Protein AF-A0A2T0AMP4-F1 (afdb_monomer_lite)

Organism: NCBI:txid1121340

Foldseek 3Di:
DPPVVVVVVVVPCPPPVVVVVVVVVVVVVCCVVVVVVLVVVVVLLVVLVVVLVVVLQVVCQAVQHAEPVSLLVSLVSCPVSVVDDPPCSPPPVQVVQKDKDKQQHCYPNNNVSGAAPPDPCQKIKIKIWHFDLVVLVVQQVVVVVVPDDQVRRPDHHDPPDDDTDTDIDMDMDGHHDDDD

Structure (mmCIF, N/CA/C/O backbone):
data_AF-A0A2T0AMP4-F1
#
_entry.id   AF-A0A2T0AMP4-F1
#
loop_
_atom_site.group_PDB
_atom_site.id
_atom_site.type_symbol
_atom_site.label_atom_id
_atom_site.label_alt_id
_atom_site.label_comp_id
_atom_site.label_asym_id
_atom_site.label_entity_id
_atom_site.label_seq_id
_atom_site.pdbx_PDB_ins_code
_atom_site.Cartn_x
_atom_site.Cartn_y
_atom_site.Cartn_z
_atom_site.occupancy
_atom_site.B_iso_or_equiv
_atom_site.auth_seq_id
_atom_site.auth_comp_id
_atom_site.auth_asym_id
_atom_site.auth_atom_id
_atom_site.pdbx_PDB_model_num
ATOM 1 N N . MET A 1 1 ? -42.980 18.985 57.019 1.00 43.28 1 MET A N 1
ATOM 2 C CA . MET A 1 1 ? -42.071 17.876 57.399 1.00 43.28 1 MET A CA 1
ATOM 3 C C . MET A 1 1 ? -41.995 16.846 56.258 1.00 43.28 1 MET A C 1
ATOM 5 O O . MET A 1 1 ? -42.643 15.819 56.324 1.00 43.28 1 MET A O 1
ATOM 9 N N . LYS A 1 2 ? -41.300 17.148 55.148 1.00 45.09 2 LYS A N 1
ATOM 10 C CA . LYS A 1 2 ? -41.223 16.248 53.963 1.00 45.09 2 LYS A CA 1
ATOM 11 C C . LYS A 1 2 ? -39.873 16.266 53.222 1.00 45.09 2 LYS A C 1
ATOM 13 O O . LYS A 1 2 ? -39.650 15.448 52.344 1.00 45.09 2 LYS A O 1
ATOM 18 N N . ILE A 1 3 ? -38.950 17.156 53.605 1.00 48.22 3 ILE A N 1
ATOM 19 C CA . ILE A 1 3 ? -37.660 17.352 52.914 1.00 48.22 3 ILE A CA 1
ATOM 20 C C . ILE A 1 3 ? -36.552 16.437 53.478 1.00 48.22 3 ILE A C 1
ATOM 22 O O . ILE A 1 3 ? -35.604 16.112 52.768 1.00 48.22 3 ILE A O 1
ATOM 26 N N . ARG A 1 4 ? -36.677 15.943 54.724 1.00 46.06 4 ARG A N 1
ATOM 27 C CA . ARG A 1 4 ? -35.690 15.012 55.315 1.00 46.06 4 ARG A CA 1
ATOM 28 C C . ARG A 1 4 ? -35.745 13.606 54.699 1.00 46.06 4 ARG A C 1
ATOM 30 O O . ARG A 1 4 ? -34.702 13.031 54.423 1.00 46.06 4 ARG A O 1
ATOM 37 N N . PHE A 1 5 ? -36.935 13.122 54.338 1.00 47.19 5 PHE A N 1
ATOM 38 C CA . PHE A 1 5 ? -37.126 11.751 53.844 1.00 47.19 5 PHE A CA 1
ATOM 39 C C . PHE A 1 5 ? -36.448 11.469 52.487 1.00 47.19 5 PHE A C 1
ATOM 41 O O . PHE A 1 5 ? -36.050 10.342 52.214 1.00 47.19 5 PHE A O 1
ATOM 48 N N . ILE A 1 6 ? -36.278 12.488 51.636 1.00 54.09 6 ILE A N 1
ATOM 49 C CA . ILE A 1 6 ? -35.598 12.341 50.335 1.00 54.09 6 ILE A CA 1
ATOM 50 C C . ILE A 1 6 ? -34.071 12.366 50.507 1.00 54.09 6 ILE A C 1
ATOM 52 O O . ILE A 1 6 ? -33.362 11.632 49.821 1.00 54.09 6 ILE A O 1
ATOM 56 N N . LYS A 1 7 ? -33.556 13.166 51.453 1.00 49.62 7 LYS A N 1
ATOM 57 C CA . LYS A 1 7 ? -32.117 13.235 51.753 1.00 49.62 7 LYS A CA 1
ATOM 58 C C . LYS A 1 7 ? -31.595 11.943 52.384 1.00 49.62 7 LYS A C 1
ATOM 60 O O . LYS A 1 7 ? -30.487 11.527 52.055 1.00 49.62 7 LYS A O 1
ATOM 65 N N . ASP A 1 8 ? -32.404 11.288 53.210 1.00 48.22 8 ASP A N 1
ATOM 66 C CA . ASP A 1 8 ? -32.001 10.046 53.875 1.00 48.22 8 ASP A CA 1
ATOM 67 C C . ASP A 1 8 ? -32.049 8.839 52.917 1.00 48.22 8 ASP A C 1
ATOM 69 O O . ASP A 1 8 ? -31.170 7.983 52.964 1.00 48.22 8 ASP A O 1
ATOM 73 N N . LYS A 1 9 ? -32.948 8.842 51.917 1.00 48.09 9 LYS A N 1
ATOM 74 C CA . LYS A 1 9 ? -32.999 7.808 50.860 1.00 48.09 9 LYS A CA 1
ATOM 75 C C . LYS A 1 9 ? -31.852 7.876 49.840 1.00 48.09 9 LYS A C 1
ATOM 77 O O . LYS A 1 9 ? -31.597 6.908 49.127 1.00 48.09 9 LYS A O 1
ATOM 82 N N . LEU A 1 10 ? -31.161 9.014 49.750 1.00 50.47 10 LEU A N 1
ATOM 83 C CA . LEU A 1 10 ? -29.979 9.194 48.896 1.00 50.47 10 LEU A CA 1
ATOM 84 C C . LEU A 1 10 ? -28.676 8.752 49.580 1.00 50.47 10 LEU A C 1
ATOM 86 O O . LEU A 1 10 ? -27.701 8.475 48.887 1.00 50.47 10 LEU A O 1
ATOM 90 N N . LYS A 1 11 ? -28.659 8.631 50.914 1.00 49.19 11 LYS A N 1
ATOM 91 C CA . LYS A 1 11 ? -27.482 8.186 51.680 1.00 49.19 11 LYS A CA 1
ATOM 92 C C . LYS A 1 11 ? -27.324 6.662 51.777 1.00 49.19 11 LYS A C 1
ATOM 94 O O . LYS A 1 11 ? -26.265 6.203 52.189 1.00 49.19 11 LYS A O 1
ATOM 99 N N . GLU A 1 12 ? -28.312 5.877 51.344 1.00 46.16 12 GLU A N 1
ATOM 100 C CA . GLU A 1 12 ? -28.274 4.403 51.403 1.00 46.16 12 GLU A CA 1
ATOM 101 C C . GLU A 1 12 ? -27.796 3.699 50.118 1.00 46.16 12 GLU A C 1
ATOM 103 O O . GLU A 1 12 ? -27.737 2.471 50.072 1.00 46.16 12 GLU A O 1
ATOM 108 N N . LYS A 1 13 ? -27.383 4.412 49.061 1.00 51.12 13 LYS A N 1
ATOM 109 C CA . LYS A 1 13 ? -26.881 3.755 47.837 1.00 51.12 13 LYS A CA 1
ATOM 110 C C . LYS A 1 13 ? -25.395 3.383 47.927 1.00 51.12 13 LYS A C 1
ATOM 112 O O . LYS A 1 13 ? -24.577 3.854 47.143 1.00 51.12 13 LYS A O 1
ATOM 117 N N . LYS A 1 14 ? -25.059 2.444 48.819 1.00 50.22 14 LYS A N 1
ATOM 118 C CA . LYS A 1 14 ? -23.756 1.743 48.821 1.00 50.22 14 LYS A CA 1
ATOM 119 C C . LYS A 1 14 ? -23.490 0.918 47.540 1.00 50.22 14 LYS A C 1
ATOM 121 O O . LYS A 1 14 ? -22.364 0.497 47.329 1.00 50.22 14 LYS A O 1
ATOM 126 N N . GLY A 1 15 ? -24.482 0.733 46.658 1.00 51.88 15 GLY A N 1
ATOM 127 C CA . GLY A 1 15 ? -24.349 -0.033 45.404 1.00 51.88 15 GLY A CA 1
ATOM 128 C C . GLY A 1 15 ? -23.840 0.738 44.173 1.00 51.88 15 GLY A C 1
ATOM 129 O O . GLY A 1 15 ? -23.564 0.120 43.150 1.00 51.88 15 GLY A O 1
ATOM 130 N N . GLY A 1 16 ? -23.707 2.071 44.235 1.00 57.97 16 GLY A N 1
ATOM 131 C CA . GLY A 1 16 ? -23.199 2.862 43.100 1.00 57.97 16 GLY A CA 1
ATOM 132 C C . GLY A 1 16 ? -21.702 2.657 42.834 1.00 57.97 16 GLY A C 1
ATOM 133 O O . GLY A 1 16 ? -21.292 2.597 41.678 1.00 57.97 16 GLY A O 1
ATOM 134 N N . SER A 1 17 ? -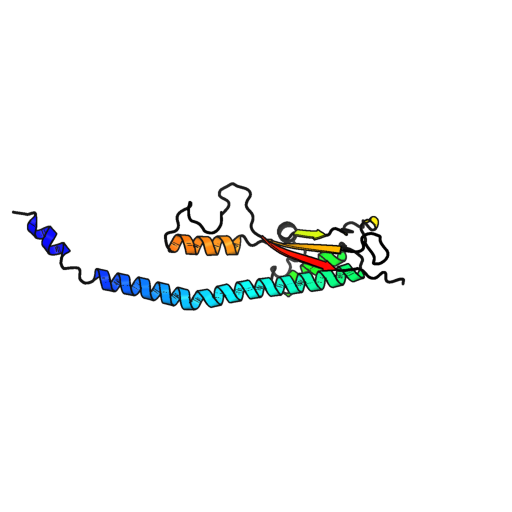20.912 2.483 43.901 1.00 67.50 17 SER A N 1
ATOM 135 C CA . SER A 1 17 ? -19.462 2.233 43.821 1.00 67.50 17 SER A CA 1
ATOM 136 C C . SER A 1 17 ? -19.161 0.883 43.173 1.00 67.50 17 SER A C 1
ATOM 138 O O . SER A 1 17 ? -18.339 0.805 42.271 1.00 67.50 17 SER A O 1
ATOM 140 N N . THR A 1 18 ? -19.894 -0.166 43.556 1.00 76.56 18 THR A N 1
ATOM 141 C CA . THR A 1 18 ? -19.679 -1.528 43.045 1.00 76.56 18 THR A CA 1
ATOM 142 C C . THR A 1 18 ? -20.025 -1.653 41.562 1.00 76.56 18 THR A C 1
ATOM 144 O O . THR A 1 18 ? -19.293 -2.283 40.808 1.00 76.56 18 THR A O 1
ATOM 147 N N . LEU A 1 19 ? -21.114 -1.024 41.105 1.00 75.62 19 LEU A N 1
ATOM 148 C CA . LEU A 1 19 ? -21.453 -1.010 39.677 1.00 75.62 19 LEU A CA 1
ATOM 149 C C . LEU A 1 19 ? -20.416 -0.241 38.852 1.00 75.62 19 LEU A C 1
ATOM 151 O O . LEU A 1 19 ? -20.056 -0.679 37.762 1.00 75.62 19 LEU A O 1
ATOM 155 N N . PHE A 1 20 ? -19.914 0.879 39.377 1.00 80.44 20 PHE A N 1
ATOM 156 C CA . PHE A 1 20 ? -18.850 1.639 38.728 1.00 80.44 20 PHE A CA 1
ATOM 157 C C . PHE A 1 20 ? -17.549 0.829 38.639 1.00 80.44 20 PHE A C 1
ATOM 159 O O . PHE A 1 20 ? 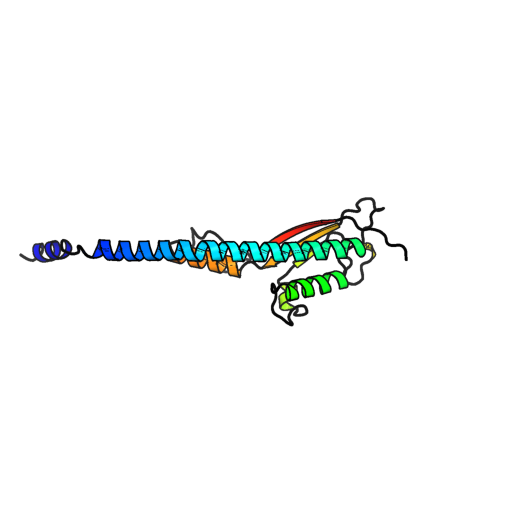-16.967 0.736 37.563 1.00 80.44 20 PHE A O 1
ATOM 166 N N . GLU A 1 21 ? -17.138 0.174 39.727 1.00 78.94 21 GLU A N 1
ATOM 167 C CA . GLU A 1 21 ? -15.967 -0.711 39.757 1.00 78.94 21 GLU A CA 1
ATOM 168 C C . GLU A 1 21 ? -16.085 -1.870 38.765 1.00 78.94 21 GLU A C 1
ATOM 170 O O . GLU A 1 21 ? -15.117 -2.167 38.066 1.00 78.94 21 GLU A O 1
ATOM 175 N N . ILE A 1 22 ? -17.264 -2.492 38.644 1.00 85.00 22 ILE A N 1
ATOM 176 C CA . ILE A 1 22 ? -17.508 -3.558 37.661 1.00 85.00 22 ILE A CA 1
ATOM 177 C C . ILE A 1 22 ? -17.347 -3.025 36.236 1.00 85.00 22 ILE A C 1
ATOM 179 O O . ILE A 1 22 ? -16.660 -3.651 35.435 1.00 85.00 22 ILE A O 1
ATOM 183 N N . VAL A 1 23 ? -17.931 -1.867 35.913 1.00 82.88 23 VAL A N 1
ATOM 184 C CA . VAL A 1 23 ? -17.825 -1.264 34.573 1.00 82.88 23 VAL A CA 1
ATOM 185 C C . VAL A 1 23 ? -16.380 -0.892 34.246 1.00 82.88 23 VAL A C 1
ATOM 187 O O . VAL A 1 23 ? -15.905 -1.190 33.150 1.00 82.88 23 VAL A O 1
ATOM 190 N N . VAL A 1 24 ? -15.661 -0.291 35.197 1.00 84.12 24 VAL A N 1
ATOM 191 C CA . VAL A 1 24 ? -14.241 0.051 35.036 1.00 84.12 24 VAL A CA 1
ATOM 192 C C . VAL A 1 24 ? -13.398 -1.210 34.851 1.00 84.12 24 VAL A C 1
ATOM 194 O O . VAL A 1 24 ? -12.574 -1.257 33.940 1.00 84.12 24 VAL A O 1
ATOM 197 N N . SER A 1 25 ? -13.641 -2.254 35.648 1.00 88.81 25 SER A N 1
ATOM 198 C CA . SER A 1 25 ? -12.926 -3.532 35.552 1.00 88.81 25 SER A CA 1
ATOM 199 C C . SER A 1 25 ? -13.187 -4.230 34.217 1.00 88.81 25 SER A C 1
ATOM 201 O O . SER A 1 25 ? -12.249 -4.714 33.588 1.00 88.81 25 SER A O 1
ATOM 203 N N . LEU A 1 26 ? -14.437 -4.233 33.737 1.00 86.56 26 LEU A N 1
ATOM 204 C CA . LEU A 1 26 ? -14.794 -4.782 32.426 1.00 86.56 26 LEU A CA 1
ATOM 205 C C . LEU A 1 26 ? -14.139 -3.990 31.289 1.00 86.56 26 LEU A C 1
ATOM 207 O O . LEU A 1 26 ? -13.641 -4.582 30.331 1.00 86.56 26 LEU A O 1
ATOM 211 N N . GLY A 1 27 ? -14.122 -2.659 31.398 1.00 83.56 27 GLY A N 1
ATOM 212 C CA . GLY A 1 27 ? -13.470 -1.771 30.438 1.00 83.56 27 GLY A CA 1
ATOM 213 C C . GLY A 1 27 ? -11.964 -2.020 30.354 1.00 83.56 27 GLY A C 1
ATOM 214 O O . GLY A 1 27 ? -11.435 -2.176 29.257 1.00 83.56 27 GLY A O 1
ATOM 215 N N . LEU A 1 28 ? -11.289 -2.141 31.501 1.00 87.00 28 LEU A N 1
ATOM 216 C CA . LEU A 1 28 ? -9.865 -2.479 31.587 1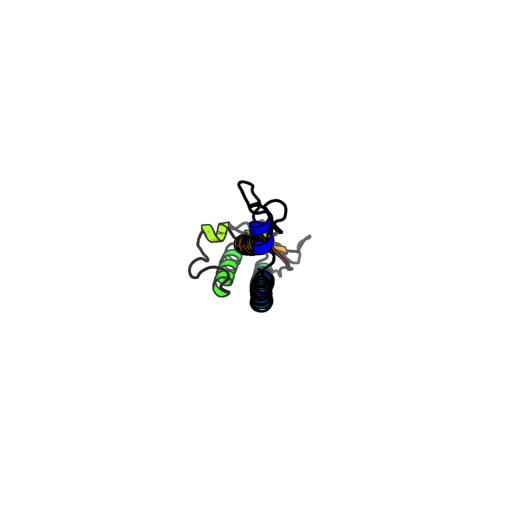.00 87.00 28 LEU A CA 1
ATOM 217 C C . LEU A 1 28 ? -9.568 -3.872 31.032 1.00 87.00 28 LEU A C 1
ATOM 219 O O . LEU A 1 28 ? -8.641 -4.018 30.241 1.00 87.00 28 LEU A O 1
ATOM 223 N N . LEU A 1 29 ? -10.368 -4.880 31.387 1.00 87.25 29 LEU A N 1
ATOM 224 C CA . LEU A 1 29 ? -10.209 -6.241 30.873 1.00 87.25 29 LEU A CA 1
ATOM 225 C C . LEU A 1 29 ? -10.350 -6.275 29.345 1.00 87.25 29 LEU A C 1
ATOM 227 O O . LEU A 1 29 ? -9.522 -6.860 28.650 1.00 87.25 29 LEU A O 1
ATOM 231 N N . THR A 1 30 ? -11.372 -5.596 28.819 1.00 81.75 30 THR A N 1
ATOM 232 C CA . THR A 1 30 ? -11.596 -5.454 27.375 1.00 81.75 30 THR A CA 1
ATOM 233 C C . THR A 1 30 ? -10.407 -4.745 26.728 1.00 81.75 30 THR A C 1
ATOM 235 O O . THR A 1 30 ? -9.863 -5.221 25.738 1.00 81.75 30 THR A O 1
ATOM 238 N N . PHE A 1 31 ? -9.930 -3.646 27.308 1.00 82.94 31 PHE A N 1
ATOM 239 C CA . PHE A 1 31 ? -8.769 -2.936 26.782 1.00 82.94 31 PHE A CA 1
ATOM 240 C C . PHE A 1 31 ? -7.518 -3.827 26.743 1.00 82.94 31 PHE A C 1
ATOM 242 O O . PHE A 1 31 ? -6.876 -3.917 25.702 1.00 82.94 31 PHE A O 1
ATOM 249 N N . ILE A 1 32 ? -7.213 -4.552 27.823 1.00 87.06 32 ILE A N 1
ATOM 250 C CA . ILE A 1 32 ? -6.045 -5.445 27.914 1.00 87.06 32 ILE A CA 1
ATOM 251 C C . ILE A 1 32 ? -6.114 -6.586 26.889 1.00 87.06 32 ILE A C 1
ATOM 253 O O . ILE A 1 32 ? -5.085 -6.955 26.331 1.00 87.06 32 ILE A O 1
ATOM 257 N N . LEU A 1 33 ? -7.301 -7.135 26.614 1.00 85.06 33 LEU A N 1
ATOM 258 C CA . LEU A 1 33 ? -7.463 -8.231 25.653 1.00 85.06 33 LEU A CA 1
ATOM 259 C C . LEU A 1 33 ? -7.453 -7.750 24.197 1.00 85.06 33 LEU A C 1
ATOM 261 O O . LEU A 1 33 ? -6.807 -8.357 23.344 1.00 85.06 33 LEU A O 1
ATOM 265 N N . PHE A 1 34 ? -8.161 -6.661 23.896 1.00 80.12 34 PHE A N 1
ATOM 266 C CA . PHE A 1 34 ? -8.362 -6.211 22.518 1.00 80.12 34 PHE A CA 1
ATOM 267 C C . PHE A 1 34 ? -7.257 -5.274 22.017 1.00 80.12 34 PHE A C 1
ATOM 269 O O . PHE A 1 34 ? -7.004 -5.248 20.814 1.00 80.12 34 PHE A O 1
ATOM 276 N N . TYR A 1 35 ? -6.565 -4.538 22.894 1.00 77.81 35 TYR A N 1
ATOM 277 C CA . TYR A 1 35 ? -5.494 -3.628 22.478 1.00 77.81 35 TYR A CA 1
ATOM 278 C C . TYR A 1 35 ? -4.300 -4.349 21.821 1.00 77.81 35 TYR A C 1
ATOM 280 O O . TYR A 1 35 ? -3.889 -3.921 20.736 1.00 77.81 35 TYR A O 1
ATOM 288 N N . PRO A 1 36 ? -3.764 -5.461 22.373 1.00 81.56 36 PRO A N 1
ATOM 289 C CA . PRO A 1 36 ? -2.695 -6.212 21.715 1.00 81.56 36 PRO A CA 1
ATOM 290 C C . PRO A 1 36 ? -3.137 -6.805 20.375 1.00 81.56 36 PRO A C 1
ATOM 292 O O . PRO A 1 36 ? -2.384 -6.740 19.410 1.00 81.56 36 PRO A O 1
ATOM 295 N N . LEU A 1 37 ? -4.370 -7.320 20.287 1.00 81.06 37 LEU A N 1
ATOM 296 C CA . LEU A 1 37 ? -4.933 -7.865 19.046 1.00 81.06 37 LEU A CA 1
ATOM 297 C C . LEU A 1 37 ? -5.070 -6.792 17.959 1.00 81.06 37 LEU A C 1
ATOM 299 O O . LEU A 1 37 ? -4.679 -7.016 16.815 1.00 81.06 37 LEU A O 1
ATOM 303 N N . ALA A 1 38 ? -5.591 -5.617 18.318 1.00 77.81 38 ALA A N 1
ATOM 304 C CA . ALA A 1 38 ? -5.705 -4.488 17.403 1.00 77.81 38 ALA A CA 1
ATOM 305 C C . ALA A 1 38 ? -4.324 -4.015 16.926 1.00 77.81 38 ALA A C 1
ATOM 307 O O . ALA A 1 38 ? -4.124 -3.829 15.729 1.00 77.81 38 ALA A O 1
ATOM 308 N N . THR A 1 39 ? -3.360 -3.889 17.843 1.00 77.50 39 THR A N 1
ATOM 309 C CA . THR A 1 39 ? -1.980 -3.501 17.512 1.00 77.50 39 THR A CA 1
ATOM 310 C C . THR A 1 39 ? -1.329 -4.524 16.581 1.00 77.50 39 THR A C 1
ATOM 312 O O . THR A 1 39 ? -0.816 -4.150 15.532 1.00 77.50 39 THR A O 1
ATOM 315 N N . PHE A 1 40 ? -1.428 -5.817 16.901 1.00 82.69 40 PHE A N 1
ATOM 316 C CA . PHE A 1 40 ? -0.913 -6.895 16.057 1.00 82.69 40 PHE A CA 1
ATOM 317 C C . PHE A 1 40 ? -1.529 -6.866 14.655 1.00 82.69 40 PHE A C 1
ATOM 319 O O . PHE A 1 40 ? -0.809 -6.961 13.666 1.00 82.69 40 PHE A O 1
ATOM 326 N N . SER A 1 41 ? -2.848 -6.681 14.551 1.00 81.94 41 SER A N 1
ATOM 327 C CA . SER A 1 41 ? -3.523 -6.593 13.255 1.00 81.94 41 SER A CA 1
ATOM 328 C C . SER A 1 41 ? -3.050 -5.398 12.422 1.00 81.94 41 SER A C 1
ATOM 330 O O . SER A 1 41 ? -2.979 -5.520 11.199 1.00 81.94 41 SER A O 1
ATOM 332 N N . LEU A 1 42 ? -2.763 -4.257 13.054 1.00 80.88 42 LEU A N 1
ATOM 333 C CA . LEU A 1 42 ? -2.258 -3.063 12.373 1.00 80.88 42 LEU A CA 1
ATOM 334 C C . LEU A 1 42 ? -0.828 -3.285 11.872 1.00 80.88 42 LEU A C 1
ATOM 336 O O . LEU A 1 42 ? -0.574 -3.102 10.685 1.00 80.88 42 LEU A O 1
ATOM 340 N N . THR A 1 43 ? 0.065 -3.766 12.741 1.00 85.69 43 THR A N 1
ATOM 341 C CA . THR A 1 43 ? 1.452 -4.092 12.374 1.00 85.69 43 THR A CA 1
ATOM 342 C C . THR A 1 43 ? 1.507 -5.162 11.288 1.00 85.69 43 THR A C 1
ATOM 344 O O . THR A 1 43 ? 2.297 -5.068 10.357 1.00 85.69 43 THR A O 1
ATOM 347 N N . HIS A 1 44 ? 0.634 -6.168 11.351 1.00 88.00 44 HIS A N 1
ATOM 348 C CA . HIS A 1 44 ? 0.574 -7.194 10.319 1.00 88.00 44 HIS A CA 1
ATOM 349 C C . HIS A 1 44 ? 0.202 -6.609 8.950 1.00 88.00 44 HIS A C 1
ATOM 351 O O . HIS A 1 44 ? 0.863 -6.917 7.963 1.00 88.00 44 HIS A O 1
ATOM 357 N N . LYS A 1 45 ? -0.808 -5.731 8.881 1.00 87.69 45 LYS A N 1
ATOM 358 C CA . LYS A 1 45 ? -1.176 -5.040 7.632 1.00 87.69 45 LYS A CA 1
ATOM 359 C C . LYS A 1 45 ? -0.039 -4.179 7.085 1.00 87.69 45 LYS A C 1
ATOM 361 O O . LYS A 1 45 ? 0.180 -4.180 5.878 1.00 87.69 45 LYS A O 1
ATOM 366 N N . GLU A 1 46 ? 0.664 -3.459 7.956 1.00 89.12 46 GLU A N 1
ATOM 367 C CA . GLU A 1 46 ? 1.816 -2.636 7.579 1.00 89.12 46 GLU A CA 1
ATOM 368 C C . GLU A 1 46 ? 2.933 -3.489 6.968 1.00 89.12 46 GLU A C 1
ATOM 370 O O . GLU A 1 46 ? 3.346 -3.222 5.842 1.00 89.12 46 GLU A O 1
ATOM 375 N N . ASN A 1 47 ? 3.300 -4.596 7.620 1.00 91.88 47 ASN A N 1
ATOM 376 C CA . ASN A 1 47 ? 4.294 -5.541 7.101 1.00 91.88 47 ASN A CA 1
ATOM 377 C C . ASN A 1 47 ? 3.883 -6.130 5.740 1.00 91.88 47 ASN A C 1
ATOM 379 O O . ASN A 1 47 ? 4.699 -6.248 4.830 1.00 91.88 47 ASN A O 1
ATOM 383 N N . LEU A 1 48 ? 2.605 -6.489 5.566 1.00 94.38 48 LEU A N 1
ATOM 384 C CA . LEU A 1 48 ? 2.111 -6.997 4.283 1.00 94.38 48 LEU A CA 1
ATOM 385 C C . LEU A 1 48 ? 2.202 -5.939 3.174 1.00 94.38 48 LEU A C 1
ATOM 387 O O . LEU A 1 48 ? 2.507 -6.273 2.031 1.00 94.38 48 LEU A O 1
ATOM 391 N N . LEU A 1 49 ? 1.934 -4.670 3.488 1.00 93.88 49 LEU A N 1
ATOM 392 C CA . LEU A 1 49 ? 2.083 -3.583 2.524 1.00 93.88 49 LEU A CA 1
ATOM 393 C C . LEU A 1 49 ? 3.563 -3.291 2.213 1.00 93.88 49 LEU A C 1
ATOM 395 O O . LEU A 1 49 ? 3.884 -2.995 1.061 1.00 93.88 49 LEU A O 1
ATOM 399 N N . GLU A 1 50 ? 4.463 -3.406 3.192 1.00 94.25 50 GLU A N 1
ATOM 400 C CA . GLU A 1 50 ? 5.916 -3.309 2.987 1.00 94.25 50 GLU A CA 1
ATOM 401 C C . GLU A 1 50 ? 6.449 -4.415 2.070 1.00 94.25 50 GLU A C 1
ATOM 403 O O . GLU A 1 50 ? 7.231 -4.137 1.155 1.00 94.25 50 GLU A O 1
ATOM 408 N N . ASP A 1 51 ? 5.978 -5.651 2.241 1.00 95.69 51 ASP A N 1
ATOM 409 C CA . ASP A 1 51 ? 6.287 -6.768 1.341 1.00 95.69 51 ASP A CA 1
ATOM 410 C C . ASP A 1 51 ? 5.861 -6.456 -0.103 1.00 95.69 51 ASP A C 1
ATOM 412 O O . ASP A 1 51 ? 6.610 -6.688 -1.062 1.00 95.69 51 ASP A O 1
ATOM 416 N N . VAL A 1 52 ? 4.648 -5.915 -0.275 1.00 96.12 52 VAL A N 1
ATOM 417 C CA . VAL A 1 52 ? 4.118 -5.527 -1.590 1.00 96.12 52 VAL A CA 1
ATOM 418 C C . VAL A 1 52 ? 4.947 -4.400 -2.197 1.00 96.12 52 VAL A C 1
ATOM 420 O O . VAL A 1 52 ? 5.280 -4.465 -3.384 1.00 96.12 52 VAL A O 1
ATOM 423 N N . LEU A 1 53 ? 5.318 -3.387 -1.408 1.00 96.00 53 LEU A N 1
ATOM 424 C CA . LEU A 1 53 ? 6.198 -2.311 -1.860 1.00 96.00 53 LEU A CA 1
ATOM 425 C C . LEU A 1 53 ? 7.553 -2.871 -2.300 1.00 96.00 53 LEU A C 1
ATOM 427 O O . LEU A 1 53 ? 8.020 -2.536 -3.384 1.00 96.00 53 LEU A O 1
ATOM 431 N N . THR A 1 54 ? 8.155 -3.754 -1.506 1.00 95.00 54 THR A N 1
ATOM 432 C CA . THR A 1 54 ? 9.455 -4.372 -1.801 1.00 95.00 54 THR A CA 1
ATOM 433 C C . THR A 1 54 ? 9.420 -5.148 -3.110 1.00 95.00 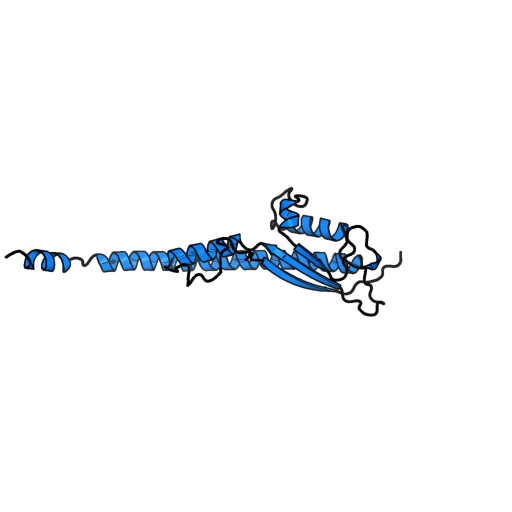54 THR A C 1
ATOM 435 O O . THR A 1 54 ? 10.260 -4.931 -3.984 1.00 95.00 54 THR A O 1
ATOM 438 N N . THR A 1 55 ? 8.398 -5.981 -3.294 1.00 95.31 55 THR A N 1
ATOM 439 C CA . THR A 1 55 ? 8.204 -6.746 -4.533 1.00 95.31 55 THR A CA 1
ATOM 440 C C . THR A 1 55 ? 7.988 -5.809 -5.727 1.00 95.31 55 THR A C 1
ATOM 442 O O . THR A 1 55 ? 8.562 -6.002 -6.796 1.00 95.31 55 THR A O 1
ATOM 445 N N . THR A 1 56 ? 7.211 -4.739 -5.539 1.00 95.88 56 THR A N 1
ATOM 446 C CA . THR A 1 56 ? 6.976 -3.719 -6.572 1.00 95.88 56 THR A CA 1
ATOM 447 C C . THR A 1 56 ? 8.267 -3.003 -6.960 1.00 95.88 56 THR A C 1
ATOM 449 O O . THR A 1 56 ? 8.538 -2.839 -8.146 1.00 95.88 56 THR A O 1
ATOM 452 N N . MET A 1 57 ? 9.099 -2.625 -5.986 1.00 94.88 57 MET A N 1
ATOM 453 C CA . MET A 1 57 ? 10.400 -2.007 -6.242 1.00 94.88 57 MET A CA 1
ATOM 454 C C . MET A 1 57 ? 11.315 -2.932 -7.042 1.00 94.88 57 MET A C 1
ATOM 456 O O . MET A 1 57 ? 11.928 -2.477 -8.001 1.00 94.88 57 MET A O 1
ATOM 460 N N . GLN A 1 58 ? 11.380 -4.220 -6.700 1.00 93.38 58 GLN A N 1
ATOM 461 C CA . GLN A 1 58 ? 12.181 -5.187 -7.456 1.00 93.38 58 GLN A CA 1
ATOM 462 C C . GLN A 1 58 ? 11.743 -5.266 -8.923 1.00 93.38 58 GLN A C 1
ATOM 464 O O . GLN A 1 58 ? 12.584 -5.230 -9.816 1.00 93.38 58 GLN A O 1
ATOM 469 N N . MET A 1 59 ? 10.436 -5.296 -9.189 1.00 93.81 59 MET A N 1
ATOM 470 C CA . MET A 1 59 ? 9.923 -5.306 -10.562 1.00 93.81 59 MET A CA 1
ATOM 471 C C . MET A 1 59 ? 10.227 -4.001 -11.304 1.00 93.81 59 MET A C 1
ATOM 473 O O . MET A 1 59 ? 10.691 -4.037 -12.439 1.00 93.81 59 MET A O 1
ATOM 477 N N . VAL A 1 60 ? 10.041 -2.850 -10.652 1.00 93.69 60 VAL A N 1
ATOM 478 C CA . VAL A 1 60 ? 10.404 -1.542 -11.219 1.00 93.69 60 VAL A CA 1
ATOM 479 C C . VAL A 1 60 ? 11.898 -1.436 -11.515 1.00 93.69 60 VAL A C 1
ATOM 481 O O . VAL A 1 60 ? 12.278 -0.848 -12.520 1.00 93.69 60 VAL A O 1
ATOM 484 N N . SER A 1 61 ? 12.753 -2.009 -10.670 1.00 92.06 61 SER A N 1
ATOM 485 C CA . SER A 1 61 ? 14.198 -2.046 -10.899 1.00 92.06 61 SER A CA 1
ATOM 486 C C . SER A 1 61 ? 14.552 -2.828 -12.165 1.00 92.06 61 SER A C 1
ATOM 488 O O . SER A 1 61 ? 15.400 -2.390 -12.940 1.00 92.06 61 SER A O 1
ATOM 490 N N . VAL A 1 62 ? 13.861 -3.937 -12.425 1.00 91.25 62 VAL A N 1
ATOM 491 C CA . VAL A 1 62 ? 14.062 -4.724 -13.649 1.00 91.25 62 VAL A CA 1
ATOM 492 C C . VAL A 1 62 ? 13.506 -4.004 -14.880 1.00 91.25 62 VAL A C 1
ATOM 494 O O . VAL A 1 62 ? 14.126 -4.028 -15.937 1.00 91.25 62 VAL A O 1
ATOM 497 N N . GLU A 1 63 ? 12.346 -3.354 -14.761 1.00 90.69 63 GLU A N 1
ATOM 498 C CA . GLU A 1 63 ? 11.665 -2.738 -15.909 1.00 90.69 63 GLU A CA 1
ATOM 499 C C . GLU A 1 63 ? 12.103 -1.292 -16.202 1.00 90.69 63 GLU A C 1
ATOM 501 O O . GLU A 1 63 ? 11.810 -0.774 -17.277 1.00 90.69 63 GLU A O 1
ATOM 506 N N . GLY A 1 64 ? 12.813 -0.634 -15.283 1.00 90.62 64 GLY A N 1
ATOM 507 C CA . GLY A 1 64 ? 13.225 0.771 -15.410 1.00 90.62 64 GLY A CA 1
ATOM 508 C C . GLY A 1 64 ? 12.178 1.784 -14.952 1.00 90.62 64 GLY A C 1
ATOM 509 O O . GLY A 1 64 ? 12.418 2.987 -14.999 1.00 90.62 64 GLY A O 1
ATOM 510 N N . GLY A 1 65 ? 11.008 1.338 -14.495 1.00 93.75 65 GLY A N 1
ATOM 511 C CA . GLY A 1 65 ? 9.932 2.233 -14.084 1.00 93.75 65 GLY A CA 1
ATOM 512 C C . GLY A 1 65 ? 8.647 1.513 -13.693 1.00 93.75 65 GLY A C 1
ATOM 513 O O . GLY A 1 65 ? 8.542 0.288 -13.750 1.00 93.75 65 GLY A O 1
ATOM 514 N N . LEU A 1 66 ? 7.650 2.294 -13.286 1.00 95.75 66 LEU A N 1
ATOM 515 C CA . LEU A 1 66 ? 6.291 1.820 -13.052 1.00 95.75 66 LEU A CA 1
ATOM 516 C C . LEU A 1 66 ? 5.580 1.667 -14.401 1.00 95.75 66 LEU A C 1
ATOM 518 O O . LEU A 1 66 ? 5.116 2.650 -14.969 1.00 95.75 66 LEU A O 1
ATOM 522 N N . THR A 1 67 ? 5.499 0.443 -14.913 1.00 95.69 67 THR A N 1
ATOM 523 C CA . THR A 1 67 ? 4.759 0.106 -16.141 1.00 95.69 67 THR A CA 1
ATOM 524 C C . THR A 1 67 ? 3.340 -0.379 -15.819 1.00 95.69 67 THR A C 1
ATOM 526 O O . THR A 1 67 ? 2.997 -0.633 -14.659 1.00 95.69 67 THR A O 1
ATOM 529 N N . ASP A 1 68 ? 2.505 -0.568 -16.848 1.00 95.00 68 ASP A N 1
ATOM 530 C CA . ASP A 1 68 ? 1.179 -1.187 -16.684 1.00 95.00 68 ASP A CA 1
ATOM 531 C C . ASP A 1 68 ? 1.287 -2.619 -16.137 1.00 95.00 68 ASP A C 1
ATOM 533 O O . ASP A 1 68 ? 0.466 -3.052 -15.326 1.00 95.00 68 ASP A O 1
ATOM 537 N N . ARG A 1 69 ? 2.340 -3.346 -16.537 1.00 94.69 69 ARG A N 1
ATOM 538 C CA . ARG A 1 69 ? 2.623 -4.698 -16.050 1.00 94.69 69 ARG A CA 1
ATOM 539 C C . ARG A 1 69 ? 2.967 -4.680 -14.567 1.00 94.69 69 ARG A C 1
ATOM 541 O O . ARG A 1 69 ? 2.338 -5.415 -13.809 1.00 94.69 69 ARG A O 1
ATOM 548 N N . VAL A 1 70 ? 3.897 -3.818 -14.149 1.00 95.50 70 VAL A N 1
ATOM 549 C CA . VAL A 1 70 ? 4.246 -3.679 -12.729 1.00 95.50 70 VAL A CA 1
ATOM 550 C C . VAL A 1 70 ? 3.010 -3.317 -11.914 1.00 95.50 70 VAL A C 1
ATOM 552 O O . VAL A 1 70 ? 2.741 -3.965 -10.909 1.00 95.50 70 VAL A O 1
ATOM 555 N N . GLN A 1 71 ? 2.214 -2.341 -12.366 1.00 96.19 71 GLN A N 1
ATOM 556 C CA . GLN A 1 71 ? 0.989 -1.954 -11.667 1.00 96.19 71 GLN A CA 1
ATOM 557 C C . GLN A 1 71 ? 0.027 -3.138 -11.502 1.00 96.19 71 GLN A C 1
ATOM 559 O O . GLN A 1 71 ? -0.507 -3.340 -10.411 1.00 96.19 71 GLN A O 1
ATOM 564 N N . ASN A 1 72 ? -0.205 -3.914 -12.564 1.00 95.62 72 ASN A N 1
ATOM 565 C CA . ASN A 1 72 ? -1.100 -5.069 -12.513 1.00 95.62 72 ASN A CA 1
ATOM 566 C C . ASN A 1 72 ? -0.620 -6.110 -11.498 1.00 95.62 72 ASN A C 1
ATOM 568 O O . ASN A 1 72 ? -1.400 -6.495 -10.628 1.00 95.62 72 ASN A O 1
ATOM 572 N N . ILE A 1 73 ? 0.665 -6.473 -11.536 1.00 95.50 73 ILE A N 1
ATOM 573 C CA . ILE A 1 73 ? 1.238 -7.443 -10.595 1.00 95.50 73 ILE A CA 1
ATOM 574 C C . ILE A 1 73 ? 1.208 -6.894 -9.159 1.00 95.50 73 ILE A C 1
ATOM 576 O O . ILE A 1 73 ? 0.938 -7.636 -8.218 1.00 95.50 73 ILE A O 1
ATOM 580 N N . THR A 1 74 ? 1.411 -5.589 -8.947 1.00 96.19 74 THR A N 1
ATOM 581 C CA . THR A 1 74 ? 1.250 -4.981 -7.616 1.00 96.19 74 THR A CA 1
ATOM 582 C C . THR A 1 74 ? -0.172 -5.167 -7.077 1.00 96.19 74 THR A C 1
ATOM 584 O O . THR A 1 74 ? -0.331 -5.510 -5.907 1.00 96.19 74 THR A O 1
ATOM 587 N N . PHE A 1 75 ? -1.211 -4.995 -7.902 1.00 96.69 75 PHE A N 1
ATOM 588 C CA . PHE A 1 75 ? -2.595 -5.255 -7.480 1.00 96.69 75 PHE A CA 1
ATOM 589 C C . PHE A 1 75 ? -2.881 -6.742 -7.241 1.00 96.69 75 PHE A C 1
ATOM 591 O O . PHE A 1 75 ? -3.600 -7.067 -6.299 1.00 96.69 75 PHE A O 1
ATOM 598 N N . GLU A 1 76 ? -2.300 -7.643 -8.031 1.00 96.25 76 GLU A N 1
ATOM 599 C CA . GLU A 1 76 ? -2.374 -9.090 -7.784 1.00 96.25 76 GLU A CA 1
ATOM 600 C C . GLU A 1 76 ? -1.698 -9.470 -6.457 1.00 96.25 76 GLU A C 1
ATOM 602 O O . GLU A 1 76 ? -2.249 -10.246 -5.679 1.00 96.25 76 GLU A O 1
ATOM 607 N N . ASN A 1 77 ? -0.557 -8.859 -6.129 1.00 95.75 77 ASN A N 1
ATOM 608 C CA . ASN A 1 77 ? 0.129 -9.068 -4.854 1.00 95.75 77 ASN A CA 1
ATOM 609 C C . ASN A 1 77 ? -0.679 -8.536 -3.661 1.00 95.75 77 ASN A C 1
ATOM 611 O O . ASN A 1 77 ? -0.729 -9.190 -2.619 1.00 95.75 77 ASN A O 1
ATOM 615 N N . LEU A 1 78 ? -1.339 -7.380 -3.803 1.00 95.44 78 LEU A N 1
ATOM 616 C CA . LEU A 1 78 ? -2.269 -6.867 -2.788 1.00 95.44 78 LEU A CA 1
ATOM 617 C C . LEU A 1 78 ? -3.411 -7.861 -2.528 1.00 95.44 78 LEU A C 1
ATOM 619 O O . LEU A 1 78 ? -3.815 -8.051 -1.381 1.00 95.44 78 LEU A O 1
ATOM 623 N N . GLU A 1 79 ? -3.923 -8.506 -3.577 1.00 94.81 79 GLU A N 1
ATOM 624 C CA . GLU A 1 79 ? -4.972 -9.523 -3.469 1.00 94.81 79 GLU A CA 1
ATOM 625 C C . GLU A 1 79 ? -4.453 -10.796 -2.795 1.00 94.81 79 GLU A C 1
ATOM 627 O O . GLU A 1 79 ? -5.040 -11.267 -1.822 1.00 94.81 79 GLU A O 1
ATOM 632 N N . ALA A 1 80 ? -3.307 -11.311 -3.247 1.00 94.19 80 ALA A N 1
ATOM 633 C CA . ALA A 1 80 ? -2.683 -12.517 -2.708 1.00 94.19 80 ALA A CA 1
ATOM 634 C C . ALA A 1 80 ? -2.315 -12.383 -1.220 1.00 94.19 80 ALA A C 1
ATOM 636 O O . ALA A 1 80 ? -2.386 -13.353 -0.467 1.00 94.19 80 ALA A O 1
ATOM 637 N N . LYS A 1 81 ? -1.954 -11.173 -0.777 1.00 93.50 81 LYS A N 1
ATOM 638 C CA . LYS A 1 81 ? -1.665 -10.849 0.629 1.00 93.50 81 LYS A CA 1
ATOM 639 C C . LYS A 1 81 ? -2.933 -10.580 1.456 1.00 93.50 81 LYS A C 1
ATOM 641 O O . LYS A 1 81 ? -2.825 -10.283 2.641 1.00 93.50 81 LYS A O 1
ATOM 646 N N . GLY A 1 82 ? -4.124 -10.671 0.858 1.00 91.94 82 GLY A N 1
ATOM 647 C CA . GLY A 1 82 ? -5.408 -10.456 1.531 1.00 91.94 82 GLY A CA 1
ATOM 648 C C . GLY A 1 82 ? -5.688 -8.997 1.899 1.00 91.94 82 GLY A C 1
ATOM 649 O O . GLY A 1 82 ? -6.559 -8.729 2.727 1.00 91.94 82 GLY A O 1
ATOM 650 N N . LEU A 1 83 ? -4.954 -8.048 1.309 1.00 91.25 83 LEU A N 1
ATOM 651 C CA . LEU A 1 83 ? -5.158 -6.617 1.536 1.00 91.25 83 LEU A CA 1
ATOM 652 C C . LEU A 1 83 ? -6.358 -6.103 0.737 1.00 91.25 83 LEU A C 1
ATOM 654 O O . LEU A 1 83 ? -7.057 -5.211 1.200 1.00 91.25 83 LEU A O 1
ATOM 658 N N . ILE A 1 84 ? -6.657 -6.700 -0.417 1.00 93.31 84 ILE A N 1
ATOM 659 C CA . ILE A 1 84 ? -7.901 -6.453 -1.159 1.00 93.31 84 ILE A CA 1
ATOM 660 C C . ILE A 1 84 ? -8.712 -7.747 -1.312 1.00 93.31 84 ILE A C 1
ATOM 662 O O . ILE A 1 84 ? -8.140 -8.834 -1.223 1.00 93.31 84 ILE A O 1
ATOM 666 N N . PRO A 1 85 ? -10.041 -7.667 -1.527 1.00 90.81 85 PRO A N 1
ATOM 667 C CA . PRO A 1 85 ? -10.865 -8.864 -1.661 1.00 90.81 85 PRO A CA 1
ATOM 668 C C . PRO A 1 85 ? -10.484 -9.702 -2.895 1.00 90.81 85 PRO A C 1
ATOM 670 O O . PRO A 1 85 ? -10.060 -9.136 -3.906 1.00 90.81 85 PRO A O 1
ATOM 673 N N . PRO A 1 86 ? -10.698 -11.027 -2.856 1.00 92.12 86 PRO A N 1
ATOM 674 C CA . PRO A 1 86 ? -10.408 -11.897 -3.989 1.00 92.12 86 PRO A CA 1
ATOM 675 C C . PRO A 1 86 ? -11.259 -11.525 -5.214 1.00 92.12 86 PRO A C 1
ATOM 677 O O . PRO A 1 86 ? -12.439 -11.185 -5.093 1.00 92.12 86 PRO A O 1
ATOM 680 N N . GLY A 1 87 ? -10.653 -11.578 -6.397 1.00 91.25 87 GLY A N 1
ATOM 681 C CA . GLY A 1 87 ? -11.227 -11.172 -7.676 1.00 91.25 87 GLY A CA 1
ATOM 682 C C . GLY A 1 87 ? -11.356 -9.659 -7.866 1.00 91.25 87 GLY A C 1
ATOM 683 O O . GLY A 1 87 ? -12.097 -9.227 -8.750 1.00 91.25 87 GLY A O 1
ATOM 684 N N . LYS A 1 88 ? -10.700 -8.836 -7.033 1.00 92.38 88 LYS A N 1
ATOM 685 C CA . LYS A 1 88 ? -10.817 -7.365 -7.077 1.00 92.38 88 LYS A CA 1
ATOM 686 C C . LYS A 1 88 ? -9.559 -6.631 -7.536 1.00 92.38 88 LYS A C 1
ATOM 688 O O . LYS A 1 88 ? -9.609 -5.407 -7.654 1.00 92.38 88 LYS A O 1
ATOM 693 N N . SER A 1 89 ? -8.474 -7.328 -7.872 1.00 92.00 89 SER A N 1
ATOM 694 C CA . SER A 1 89 ? -7.251 -6.730 -8.442 1.00 92.00 89 SER A CA 1
ATOM 695 C C . SER A 1 89 ? -7.476 -5.902 -9.714 1.00 92.00 89 SER A C 1
ATOM 697 O O . SER A 1 89 ? -6.698 -4.990 -9.995 1.00 92.00 89 SER A O 1
ATOM 699 N N . THR A 1 90 ? -8.543 -6.153 -10.477 1.00 92.56 90 THR A N 1
ATOM 700 C CA . THR A 1 90 ? -8.906 -5.394 -11.691 1.00 92.56 90 THR A CA 1
ATOM 701 C C . THR A 1 90 ? -10.079 -4.430 -11.492 1.00 92.56 90 THR A C 1
ATOM 703 O O . THR A 1 90 ? -10.411 -3.678 -12.408 1.00 92.56 90 THR A O 1
ATOM 706 N N . ASP A 1 91 ? -10.692 -4.398 -10.303 1.00 94.12 91 ASP A N 1
ATOM 707 C CA . ASP A 1 91 ? -11.865 -3.564 -10.029 1.00 94.12 91 ASP A CA 1
ATOM 708 C C . ASP A 1 91 ? -11.485 -2.066 -10.066 1.00 94.12 91 ASP A C 1
ATOM 710 O O . ASP A 1 91 ? -10.655 -1.615 -9.263 1.00 94.12 91 ASP A O 1
ATOM 714 N N . PRO A 1 92 ? -12.100 -1.248 -10.947 1.00 92.75 92 PRO A N 1
ATOM 715 C CA . PRO A 1 92 ? -11.788 0.174 -11.053 1.00 92.75 92 PRO A CA 1
ATOM 716 C C . PRO A 1 92 ? -12.032 0.961 -9.765 1.00 92.75 92 PRO A C 1
ATOM 718 O O . PRO A 1 92 ? -11.435 2.020 -9.584 1.00 92.75 92 PRO A O 1
ATOM 721 N N . ALA A 1 93 ? -12.943 0.522 -8.892 1.00 90.56 93 ALA A N 1
ATOM 722 C CA . ALA A 1 93 ? -13.181 1.182 -7.611 1.00 90.56 93 ALA A CA 1
ATOM 723 C C . ALA A 1 93 ? -12.011 0.952 -6.643 1.00 90.56 93 ALA A C 1
ATOM 725 O O . ALA A 1 93 ? -11.534 1.905 -6.028 1.00 90.56 93 ALA A O 1
ATOM 726 N N . VAL A 1 94 ? -11.495 -0.280 -6.571 1.00 89.56 94 VAL A N 1
ATOM 727 C CA . VAL A 1 94 ? -10.330 -0.630 -5.740 1.00 89.56 94 VAL A CA 1
ATOM 728 C C . VAL A 1 94 ? -9.071 0.056 -6.263 1.00 89.56 94 VAL A C 1
ATOM 730 O O . VAL A 1 94 ? -8.346 0.686 -5.494 1.00 89.56 94 VAL A O 1
ATOM 733 N N . ARG A 1 95 ? -8.860 0.035 -7.583 1.00 91.19 95 ARG A N 1
ATOM 734 C CA . ARG A 1 95 ? -7.718 0.706 -8.222 1.00 91.19 95 ARG A CA 1
ATOM 735 C C . ARG A 1 95 ? -7.723 2.226 -8.075 1.00 91.19 95 ARG A C 1
ATOM 737 O O . ARG A 1 95 ? -6.663 2.834 -8.108 1.00 91.19 95 ARG A O 1
ATOM 744 N N . ARG A 1 96 ? -8.896 2.847 -7.912 1.00 89.50 96 ARG A N 1
ATOM 745 C CA . ARG A 1 96 ? -9.012 4.284 -7.606 1.00 89.50 96 ARG A CA 1
ATOM 746 C C . ARG A 1 96 ? -8.784 4.597 -6.130 1.00 89.50 96 ARG A C 1
ATOM 748 O O . ARG A 1 96 ? -8.362 5.703 -5.815 1.00 89.50 96 ARG A O 1
ATOM 755 N N . ALA A 1 97 ? -9.077 3.653 -5.238 1.00 89.62 97 ALA A N 1
ATOM 756 C CA . ALA A 1 97 ? -8.881 3.831 -3.803 1.00 89.62 97 ALA A CA 1
ATOM 757 C C . ALA A 1 97 ? -7.403 3.710 -3.390 1.00 89.62 97 ALA A C 1
ATOM 759 O O . ALA A 1 97 ? -6.984 4.360 -2.434 1.00 89.62 97 ALA A O 1
ATOM 760 N N . ILE A 1 98 ? -6.619 2.900 -4.108 1.00 92.38 98 ILE A N 1
ATOM 761 C CA . ILE A 1 98 ? -5.192 2.674 -3.844 1.00 92.38 98 ILE A CA 1
ATOM 762 C C . ILE A 1 98 ? -4.366 3.429 -4.883 1.00 92.38 98 ILE A C 1
ATOM 764 O O . ILE A 1 98 ? -4.463 3.161 -6.077 1.00 92.38 98 ILE A O 1
ATOM 768 N N . THR A 1 99 ? -3.529 4.364 -4.436 1.00 92.81 99 THR A N 1
ATOM 769 C CA . THR A 1 99 ? -2.671 5.141 -5.343 1.00 92.81 99 THR A CA 1
ATOM 770 C C . THR A 1 99 ? -1.266 4.557 -5.366 1.00 92.81 99 THR A C 1
ATOM 772 O O . THR A 1 99 ? -0.643 4.426 -4.317 1.00 92.81 99 THR A O 1
ATOM 775 N N . ILE A 1 100 ? -0.760 4.250 -6.561 1.00 94.06 100 ILE A N 1
ATOM 776 C CA . ILE A 1 100 ? 0.639 3.876 -6.798 1.00 94.06 100 ILE A CA 1
ATOM 777 C C . ILE A 1 100 ? 1.252 4.960 -7.685 1.00 94.06 100 ILE A C 1
ATOM 779 O O . ILE A 1 100 ? 0.785 5.179 -8.810 1.00 94.06 100 ILE A O 1
ATOM 783 N N . SER A 1 101 ? 2.262 5.653 -7.166 1.00 94.56 101 SER A N 1
ATOM 784 C CA . SER A 1 101 ? 2.954 6.749 -7.851 1.00 94.56 101 SER A CA 1
ATOM 785 C C . SER A 1 101 ? 4.453 6.502 -7.920 1.00 94.56 101 SER A C 1
ATOM 787 O O . SER A 1 101 ? 5.039 5.964 -6.982 1.00 94.56 101 SER A O 1
ATOM 789 N N . SER A 1 102 ? 5.072 6.935 -9.017 1.00 94.94 102 SER A N 1
ATOM 790 C CA . SER A 1 102 ? 6.515 6.865 -9.228 1.00 94.94 102 SER A CA 1
ATOM 7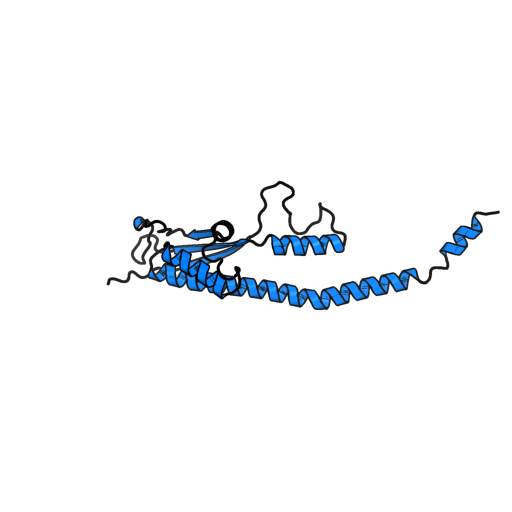91 C C . SER A 1 102 ? 7.018 8.093 -9.984 1.00 94.94 102 SER A C 1
ATOM 793 O O . SER A 1 102 ? 6.262 8.709 -10.733 1.00 94.94 102 SER A O 1
ATOM 795 N N . ASN A 1 103 ? 8.289 8.450 -9.794 1.00 93.38 103 ASN A N 1
ATOM 796 C CA . ASN A 1 103 ? 8.978 9.441 -10.627 1.00 93.38 103 ASN A CA 1
ATOM 797 C C . ASN A 1 103 ? 9.445 8.875 -11.987 1.00 93.38 103 ASN A C 1
ATOM 799 O O . ASN A 1 103 ? 9.896 9.654 -12.822 1.00 93.38 103 ASN A O 1
ATOM 803 N N . ALA A 1 104 ? 9.348 7.557 -12.197 1.00 93.62 104 ALA A N 1
ATOM 804 C CA . ALA A 1 104 ? 9.623 6.864 -13.456 1.00 93.62 104 ALA A CA 1
ATOM 805 C C . ALA A 1 104 ? 8.347 6.163 -13.957 1.00 93.62 104 ALA A C 1
ATOM 807 O O . ALA A 1 104 ? 8.265 4.938 -14.022 1.00 93.62 104 ALA A O 1
ATOM 808 N N . ASP A 1 105 ? 7.288 6.940 -14.196 1.00 94.75 105 ASP A N 1
ATOM 809 C CA . ASP A 1 105 ? 5.969 6.420 -14.569 1.00 94.75 105 ASP A CA 1
ATOM 810 C C . ASP A 1 105 ? 5.853 6.183 -16.080 1.00 94.75 105 ASP A C 1
ATOM 812 O O . ASP A 1 105 ? 5.611 7.106 -16.862 1.00 94.75 105 ASP A O 1
ATOM 816 N N . ALA A 1 106 ? 6.022 4.922 -16.470 1.00 94.12 106 ALA A N 1
ATOM 817 C CA . ALA A 1 106 ? 5.990 4.451 -17.849 1.00 94.12 106 ALA A CA 1
ATOM 818 C C . ALA A 1 106 ? 4.673 3.743 -18.220 1.00 94.12 106 ALA A C 1
ATOM 820 O O . ALA A 1 106 ? 4.592 3.077 -19.257 1.00 94.12 106 ALA A O 1
ATOM 821 N N . ARG A 1 107 ? 3.627 3.877 -17.393 1.00 94.00 107 ARG A N 1
ATOM 822 C CA . ARG A 1 107 ? 2.274 3.394 -17.710 1.00 94.00 107 ARG A CA 1
ATOM 823 C C . ARG A 1 107 ? 1.754 4.004 -19.009 1.00 94.00 107 ARG A C 1
ATOM 825 O O . ARG A 1 107 ? 2.166 5.092 -19.414 1.00 94.00 107 ARG A O 1
ATOM 832 N N . ASN A 1 108 ? 0.821 3.309 -19.654 1.00 93.62 108 ASN A N 1
ATOM 833 C CA . ASN A 1 108 ? 0.295 3.644 -20.980 1.00 93.62 108 ASN A CA 1
ATOM 834 C C . ASN A 1 108 ? 1.383 3.716 -22.072 1.00 93.62 108 ASN A C 1
ATOM 836 O O . ASN A 1 108 ? 1.240 4.453 -23.047 1.00 93.62 108 ASN A O 1
ATOM 840 N N . GLY A 1 109 ? 2.484 2.975 -21.904 1.00 89.75 109 GLY A N 1
ATOM 841 C CA . GLY A 1 109 ? 3.578 2.908 -22.878 1.00 89.75 109 GLY A CA 1
ATOM 842 C C . GLY A 1 109 ? 4.505 4.129 -22.915 1.00 89.75 109 GLY A C 1
ATOM 843 O O . GLY A 1 109 ? 5.192 4.331 -23.914 1.00 89.75 109 GLY A O 1
ATOM 844 N N . ASN A 1 110 ? 4.554 4.946 -21.857 1.00 92.62 110 ASN A N 1
ATOM 845 C CA . ASN A 1 110 ? 5.437 6.114 -21.778 1.00 92.62 110 ASN A CA 1
ATOM 846 C C . ASN A 1 110 ? 6.903 5.721 -21.499 1.00 92.62 110 ASN A C 1
ATOM 848 O O . ASN A 1 110 ? 7.452 5.979 -20.428 1.00 92.62 110 ASN A O 1
ATOM 852 N N . THR A 1 111 ? 7.565 5.096 -22.471 1.00 89.25 111 THR A N 1
ATOM 853 C CA . THR A 1 111 ? 8.939 4.590 -22.310 1.00 89.25 111 THR A CA 1
ATOM 854 C C . THR A 1 111 ? 9.978 5.686 -22.062 1.00 89.25 111 THR A C 1
ATOM 856 O O . THR A 1 111 ? 11.031 5.398 -21.507 1.00 89.25 111 THR A O 1
ATOM 859 N N . SER A 1 112 ? 9.698 6.948 -22.410 1.00 89.38 112 SER A N 1
ATOM 860 C CA . SER A 1 112 ? 10.590 8.080 -22.111 1.00 89.38 112 SER A CA 1
ATOM 861 C C . SER A 1 112 ? 10.695 8.425 -20.624 1.00 89.38 112 SER A C 1
ATOM 863 O O . SER A 1 112 ? 11.601 9.157 -20.241 1.00 89.38 112 SER A O 1
ATOM 865 N N . ALA A 1 113 ? 9.778 7.928 -19.790 1.00 90.62 113 ALA A N 1
ATOM 866 C CA . ALA A 1 113 ? 9.839 8.106 -18.342 1.00 90.62 113 ALA A CA 1
ATOM 867 C C . ALA A 1 113 ? 10.670 7.028 -17.630 1.00 90.62 113 ALA A C 1
ATOM 869 O O . ALA A 1 113 ? 10.864 7.126 -16.418 1.00 90.62 113 ALA A O 1
ATOM 870 N N . LEU A 1 114 ? 11.128 5.998 -18.352 1.00 90.88 114 LEU A N 1
ATOM 871 C CA . LEU A 1 114 ? 11.990 4.964 -17.791 1.00 90.88 114 LEU A CA 1
ATOM 872 C C . LEU A 1 114 ? 13.325 5.578 -17.372 1.00 90.88 114 LEU A C 1
ATOM 874 O O . LEU A 1 114 ? 13.855 6.460 -18.046 1.00 90.88 114 LEU A O 1
ATOM 878 N N . LYS A 1 115 ? 13.847 5.095 -16.249 1.00 91.75 115 LYS A N 1
ATOM 879 C CA . LYS A 1 115 ? 15.130 5.497 -15.690 1.00 91.75 115 LYS A CA 1
ATOM 880 C C . LYS A 1 115 ? 16.011 4.276 -15.520 1.00 91.75 115 LYS A C 1
ATOM 882 O O . LYS A 1 115 ? 15.573 3.271 -14.966 1.00 91.75 115 LYS A O 1
ATOM 887 N N . TYR A 1 116 ? 17.265 4.390 -15.925 1.00 89.69 116 TYR A N 1
ATOM 888 C CA . TYR A 1 116 ? 18.267 3.336 -15.832 1.00 89.69 116 TYR A CA 1
ATOM 889 C C . TYR A 1 116 ? 19.506 3.826 -15.093 1.00 89.69 116 TYR A C 1
ATOM 891 O O . TYR A 1 116 ? 19.728 5.023 -14.944 1.00 89.69 116 TYR A O 1
ATOM 899 N N . ARG A 1 117 ? 20.342 2.885 -14.643 1.00 85.56 117 ARG A N 1
ATOM 900 C CA . ARG A 1 117 ? 21.574 3.159 -13.887 1.00 85.56 117 ARG A CA 1
ATOM 901 C C . ARG A 1 117 ? 22.498 4.210 -14.508 1.00 85.56 117 ARG A C 1
ATOM 903 O O . ARG A 1 117 ? 23.170 4.913 -13.758 1.00 85.56 117 ARG A O 1
ATOM 910 N N . ASP A 1 118 ? 22.536 4.284 -15.834 1.00 85.56 118 ASP A N 1
ATOM 911 C CA . ASP A 1 118 ? 23.439 5.166 -16.581 1.00 85.56 118 ASP A CA 1
ATOM 912 C C . ASP A 1 118 ? 22.880 6.590 -16.765 1.00 85.56 118 ASP A C 1
ATOM 914 O O . ASP A 1 118 ? 23.580 7.466 -17.275 1.00 85.56 118 ASP A O 1
ATOM 918 N N . ASP A 1 119 ? 21.634 6.841 -16.352 1.00 86.88 119 ASP A N 1
ATOM 919 C CA . ASP A 1 119 ? 21.011 8.158 -16.455 1.00 86.88 119 ASP A CA 1
ATOM 920 C C . ASP A 1 119 ? 21.559 9.128 -15.401 1.00 86.88 119 ASP A C 1
ATOM 922 O O . ASP A 1 119 ? 22.034 8.736 -14.335 1.00 86.88 119 ASP A O 1
ATOM 926 N N . ALA A 1 120 ? 21.437 10.433 -15.667 1.00 86.25 120 ALA A N 1
ATOM 927 C CA . ALA A 1 120 ? 21.908 11.479 -14.755 1.00 86.25 120 ALA A CA 1
ATOM 928 C C . ALA A 1 120 ? 21.207 11.459 -13.378 1.00 86.25 120 ALA A C 1
ATOM 930 O O . ALA A 1 120 ? 21.806 11.843 -12.375 1.00 86.25 120 ALA A O 1
ATOM 931 N N . ASP A 1 121 ? 19.949 11.009 -13.327 1.00 85.94 121 ASP A N 1
ATOM 932 C CA . ASP A 1 121 ? 19.197 10.763 -12.091 1.00 85.94 121 ASP A CA 1
ATOM 933 C C . ASP A 1 121 ? 18.549 9.366 -12.145 1.00 85.94 121 ASP A C 1
ATOM 935 O O . ASP A 1 121 ? 17.361 9.247 -12.475 1.00 85.94 121 ASP A O 1
ATOM 939 N N . PRO A 1 122 ? 19.314 8.306 -11.821 1.00 86.06 122 PRO A N 1
ATOM 940 C CA . PRO A 1 122 ? 18.910 6.912 -12.016 1.00 86.06 122 PRO A CA 1
ATOM 941 C C . PRO A 1 122 ? 17.963 6.405 -10.916 1.00 86.06 122 PRO A C 1
ATOM 943 O O . PRO A 1 122 ? 17.543 5.246 -10.920 1.00 86.06 122 PRO A O 1
ATOM 946 N N . LYS A 1 123 ? 17.657 7.246 -9.919 1.00 92.38 123 LYS A N 1
ATOM 947 C CA . LYS A 1 123 ? 16.859 6.863 -8.757 1.00 92.38 123 LYS A CA 1
ATOM 948 C C . LYS A 1 123 ? 15.381 6.803 -9.121 1.00 92.38 123 LYS A C 1
ATOM 950 O O . LYS A 1 123 ? 14.771 7.819 -9.468 1.00 92.38 123 LYS A O 1
ATOM 955 N N . ILE A 1 124 ? 14.783 5.633 -8.921 1.00 93.06 124 ILE A N 1
ATOM 956 C CA . ILE A 1 124 ? 13.342 5.437 -9.039 1.00 93.06 124 ILE A CA 1
ATOM 957 C C . ILE A 1 124 ? 12.732 5.442 -7.642 1.00 93.06 124 ILE A C 1
ATOM 959 O O . ILE A 1 124 ? 13.119 4.652 -6.783 1.00 93.06 124 ILE A O 1
ATOM 963 N N . SER A 1 125 ? 11.787 6.343 -7.396 1.00 94.00 125 SER A N 1
ATOM 964 C CA . SER A 1 125 ? 10.968 6.370 -6.188 1.00 94.00 125 SER A CA 1
ATOM 965 C C . SER A 1 125 ? 9.603 5.755 -6.466 1.00 94.00 125 SER A C 1
ATOM 967 O O . SER A 1 125 ? 9.029 5.948 -7.539 1.00 94.00 125 SER A O 1
ATOM 969 N N . ILE A 1 126 ? 9.076 5.017 -5.490 1.00 95.19 126 ILE A N 1
ATOM 970 C CA . ILE A 1 126 ? 7.721 4.461 -5.521 1.00 95.19 126 ILE A CA 1
ATOM 971 C C . ILE A 1 126 ? 7.035 4.795 -4.208 1.00 95.19 126 ILE A C 1
ATOM 973 O O . ILE A 1 126 ? 7.625 4.675 -3.134 1.00 95.19 126 ILE A O 1
ATOM 977 N N . GLU A 1 127 ? 5.775 5.194 -4.305 1.00 96.06 127 GLU A N 1
ATOM 978 C CA . GLU A 1 127 ? 4.886 5.402 -3.174 1.00 96.06 127 GLU A CA 1
ATOM 979 C C . GLU A 1 127 ? 3.583 4.635 -3.396 1.00 96.06 127 GLU A C 1
ATOM 981 O O . GLU A 1 127 ? 2.943 4.778 -4.440 1.00 96.06 127 GLU A O 1
ATOM 986 N N . ILE A 1 128 ? 3.193 3.843 -2.398 1.00 94.50 128 ILE A N 1
ATOM 987 C CA . ILE A 1 128 ? 1.893 3.176 -2.331 1.00 94.50 128 ILE A CA 1
ATOM 988 C C . ILE A 1 128 ? 1.091 3.840 -1.213 1.00 94.50 128 ILE A C 1
ATOM 990 O O . ILE A 1 128 ? 1.498 3.830 -0.049 1.00 94.50 128 ILE A O 1
ATOM 994 N N . ARG A 1 129 ? -0.061 4.415 -1.569 1.00 94.25 129 ARG A N 1
ATOM 995 C CA . ARG A 1 129 ? -1.039 4.972 -0.630 1.00 94.25 129 ARG A CA 1
ATOM 996 C C . ARG A 1 129 ? -2.240 4.046 -0.552 1.00 94.25 129 ARG A C 1
ATOM 998 O O . ARG A 1 129 ? -3.000 3.933 -1.514 1.00 94.25 129 ARG A O 1
ATOM 1005 N N . TYR A 1 130 ? -2.403 3.405 0.597 1.00 92.12 130 TYR A N 1
ATOM 1006 C CA . TYR A 1 130 ? -3.465 2.443 0.870 1.00 92.12 130 TYR A CA 1
ATOM 1007 C C . TYR A 1 130 ? -4.497 3.048 1.840 1.00 92.12 130 TYR A C 1
ATOM 1009 O O . TYR A 1 130 ? -4.090 3.634 2.843 1.00 92.12 130 TYR A O 1
ATOM 1017 N N . PRO A 1 131 ? -5.813 2.961 1.575 1.00 90.31 131 PRO A N 1
ATOM 1018 C CA . PRO A 1 131 ? -6.833 3.633 2.383 1.00 90.31 131 PRO A CA 1
ATOM 1019 C C . PRO A 1 131 ? -6.883 3.101 3.824 1.00 90.31 131 PRO A C 1
ATOM 1021 O O . PRO A 1 131 ? -6.890 1.895 4.050 1.00 90.31 131 PRO A O 1
ATOM 1024 N N . ALA A 1 132 ? -6.966 4.015 4.793 1.00 87.50 132 ALA A N 1
ATOM 1025 C CA . ALA A 1 132 ? -6.976 3.739 6.238 1.00 87.50 132 ALA A CA 1
ATOM 1026 C C . ALA A 1 132 ? -8.226 4.299 6.952 1.00 87.50 132 ALA A C 1
ATOM 1028 O O . ALA A 1 132 ? -8.302 4.363 8.182 1.00 87.50 132 ALA A O 1
ATOM 1029 N N . ASP A 1 133 ? -9.229 4.748 6.188 1.00 82.94 133 ASP A N 1
ATOM 1030 C CA . ASP A 1 133 ? -10.431 5.384 6.738 1.00 82.94 133 ASP A CA 1
ATOM 1031 C C . ASP A 1 133 ? -11.239 4.446 7.649 1.00 82.94 133 ASP A C 1
ATOM 1033 O O . ASP A 1 133 ? -11.956 4.910 8.539 1.00 82.94 133 ASP A O 1
ATOM 1037 N N . SER A 1 134 ? -11.159 3.129 7.433 1.00 81.38 134 SER A N 1
ATOM 1038 C CA . SER A 1 134 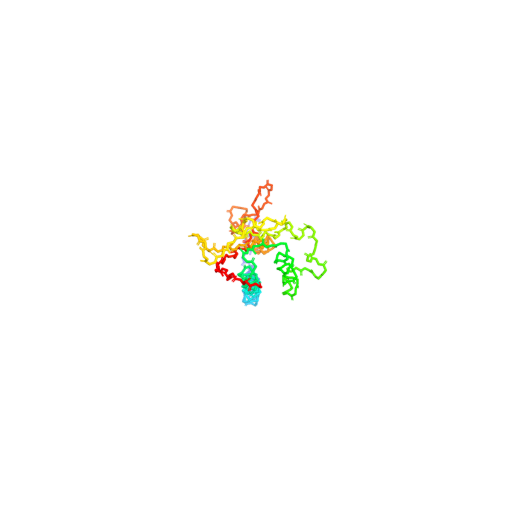? -11.902 2.145 8.226 1.00 81.38 134 SER A CA 1
ATOM 1039 C C . SER A 1 134 ? -11.338 2.015 9.644 1.00 81.38 134 SER A C 1
ATOM 1041 O O . SER A 1 134 ? -12.084 2.059 10.624 1.00 81.38 134 SER A O 1
ATOM 1043 N N . GLU A 1 135 ? -10.016 1.984 9.759 1.00 80.31 135 GLU A N 1
ATOM 1044 C CA . GLU A 1 135 ? -9.247 1.938 10.994 1.00 80.31 135 GLU A CA 1
ATOM 1045 C C . GLU A 1 135 ? -9.422 3.247 11.766 1.00 80.31 135 GLU A C 1
ATOM 1047 O O . GLU A 1 135 ? -9.715 3.246 12.962 1.00 80.31 135 GLU A O 1
ATOM 1052 N N . VAL A 1 136 ? -9.362 4.378 11.061 1.00 82.00 136 VAL A N 1
ATOM 1053 C CA . VAL A 1 136 ? -9.617 5.698 11.647 1.00 82.00 136 VAL A CA 1
ATOM 1054 C C . VAL A 1 136 ? -11.045 5.813 12.184 1.00 82.00 136 VAL A C 1
ATOM 1056 O O . VAL A 1 136 ? -11.257 6.350 13.276 1.00 82.00 136 VAL A O 1
ATOM 1059 N N . LYS A 1 137 ? -12.048 5.297 11.463 1.00 82.00 137 LYS A N 1
ATOM 1060 C CA . LYS A 1 137 ? -13.435 5.243 11.957 1.00 82.00 137 LYS A CA 1
ATOM 1061 C C . LYS A 1 137 ? -13.552 4.372 13.204 1.00 82.00 137 LYS A C 1
ATOM 1063 O O . LYS A 1 137 ? -14.249 4.774 14.135 1.00 82.00 137 LYS A O 1
ATOM 1068 N N . PHE A 1 138 ? -12.870 3.230 13.236 1.00 81.31 138 PHE A N 1
ATOM 1069 C CA . PHE A 1 138 ? -12.858 2.337 14.391 1.00 81.31 138 PHE A CA 1
ATOM 1070 C C . PHE A 1 138 ? -12.252 3.013 15.627 1.00 81.31 138 PHE A C 1
ATOM 1072 O O . PHE A 1 138 ? -12.917 3.088 16.660 1.00 81.31 138 PHE A O 1
ATOM 1079 N N . ILE A 1 139 ? -11.053 3.595 15.507 1.00 79.56 139 ILE A N 1
ATOM 1080 C CA . ILE A 1 139 ? -10.381 4.278 16.623 1.00 79.56 139 ILE A CA 1
ATOM 1081 C C . ILE A 1 139 ? -11.241 5.433 17.142 1.00 79.56 139 ILE A C 1
ATOM 1083 O O . ILE A 1 139 ? -11.479 5.542 18.342 1.00 79.56 139 ILE A O 1
ATOM 1087 N N . ASN A 1 140 ? -11.796 6.251 16.247 1.00 81.62 140 ASN A N 1
ATOM 1088 C CA . ASN A 1 140 ? -12.701 7.325 16.651 1.00 81.62 140 ASN A CA 1
ATOM 1089 C C . ASN A 1 140 ? -14.000 6.812 17.289 1.00 81.62 140 ASN A C 1
ATOM 1091 O O . ASN A 1 140 ? -14.560 7.487 18.153 1.00 81.62 140 ASN A O 1
ATOM 1095 N N . GLY A 1 141 ? -14.500 5.646 16.871 1.00 79.62 141 GLY A N 1
ATOM 1096 C CA . GLY A 1 141 ? -15.626 4.962 17.506 1.00 79.62 141 GLY A CA 1
ATOM 1097 C C . GLY A 1 141 ? -15.316 4.598 18.956 1.00 79.62 141 GLY A C 1
ATOM 1098 O O . GLY A 1 141 ? -16.077 4.970 19.850 1.00 79.62 141 GLY A O 1
ATOM 1099 N N . LEU A 1 142 ? -14.158 3.977 19.199 1.00 77.38 142 LEU A N 1
ATOM 1100 C CA . LEU A 1 142 ? -13.674 3.671 20.548 1.00 77.38 142 LEU A CA 1
ATOM 1101 C C . LEU A 1 142 ? -13.498 4.941 21.388 1.00 77.38 142 LEU A C 1
ATOM 1103 O O . LEU A 1 142 ? -13.957 4.991 22.527 1.00 77.38 142 LEU A O 1
ATOM 1107 N N . SER A 1 143 ? -12.917 6.001 20.817 1.00 76.88 143 SER A N 1
ATOM 1108 C CA . SER A 1 143 ? -12.755 7.281 21.514 1.00 76.88 143 SER A CA 1
ATOM 1109 C C . SER A 1 143 ? -14.095 7.881 21.951 1.00 76.88 143 SER A C 1
ATOM 1111 O O . SER A 1 143 ? -14.208 8.388 23.064 1.00 76.88 143 SER A O 1
ATOM 1113 N N . LYS A 1 144 ? -15.143 7.792 21.121 1.00 80.81 144 LYS A N 1
ATOM 1114 C CA . LYS A 1 144 ? -16.488 8.259 21.503 1.00 80.81 144 LYS A CA 1
ATOM 1115 C C . LYS A 1 144 ? -17.080 7.449 22.652 1.00 80.81 144 LYS A C 1
ATOM 1117 O O . LYS A 1 144 ? -17.739 8.031 23.509 1.00 80.81 144 LYS A O 1
ATOM 1122 N N . MET A 1 145 ? -16.835 6.138 22.694 1.00 76.50 145 MET A N 1
ATOM 1123 C CA . MET A 1 145 ? -17.315 5.279 23.783 1.00 76.50 145 MET A CA 1
ATOM 1124 C C . MET A 1 145 ? -16.699 5.654 25.137 1.00 76.50 145 MET A C 1
ATOM 1126 O O . MET A 1 145 ? -17.378 5.551 26.153 1.00 76.50 145 MET A O 1
ATOM 1130 N N . ILE A 1 146 ? -15.456 6.147 25.152 1.00 75.06 146 ILE A N 1
ATOM 1131 C CA . ILE A 1 146 ? -14.769 6.620 26.369 1.00 75.06 146 ILE A CA 1
ATOM 1132 C C . ILE A 1 146 ? -14.994 8.117 26.660 1.00 75.06 146 ILE A C 1
ATOM 1134 O O . ILE A 1 146 ? -14.330 8.685 27.522 1.00 75.06 146 ILE A O 1
ATOM 1138 N N . GLY A 1 147 ? -15.935 8.763 25.961 1.00 75.38 147 GLY A N 1
ATOM 1139 C CA . GLY A 1 147 ? -16.366 10.136 26.245 1.00 75.38 147 GLY A CA 1
ATOM 1140 C C . GLY A 1 147 ? -15.734 11.229 25.379 1.00 75.38 147 GLY A C 1
ATOM 1141 O O . GLY A 1 147 ? -15.959 12.411 25.645 1.00 75.38 147 GLY A O 1
ATOM 1142 N N . ALA A 1 148 ? -14.979 10.889 24.328 1.00 78.75 148 ALA A N 1
ATOM 1143 C CA . ALA A 1 148 ? -14.487 11.895 23.390 1.00 78.75 148 ALA A CA 1
ATOM 1144 C C . ALA A 1 148 ? -15.648 12.523 22.598 1.00 78.75 148 ALA A C 1
ATOM 1146 O O . ALA A 1 148 ? -16.467 11.838 21.980 1.00 78.75 148 ALA A O 1
ATOM 1147 N N . ASN A 1 149 ? -15.699 13.853 22.584 1.00 78.38 149 ASN A N 1
ATOM 1148 C CA . ASN A 1 149 ? -16.621 14.623 21.753 1.00 78.38 149 ASN A CA 1
ATOM 1149 C C . ASN A 1 149 ? -15.968 14.966 20.398 1.00 78.38 149 ASN A C 1
ATOM 1151 O O . ASN A 1 149 ? -14.793 14.686 20.172 1.00 78.38 149 ASN A O 1
ATOM 1155 N N . LYS A 1 150 ? -16.711 15.605 19.481 1.00 76.06 150 LYS A N 1
ATOM 1156 C CA . LYS A 1 150 ? -16.192 15.979 18.147 1.00 76.06 150 LYS A CA 1
ATOM 1157 C C . LYS A 1 150 ? -14.930 16.860 18.188 1.00 76.06 150 LYS A C 1
ATOM 1159 O O . LYS A 1 150 ? -14.190 16.850 17.212 1.00 76.06 150 LYS A O 1
ATOM 1164 N N . ALA A 1 151 ? -14.700 17.608 19.270 1.00 75.44 151 ALA A N 1
ATOM 1165 C CA . ALA A 1 151 ? -13.523 18.462 19.423 1.00 75.44 151 ALA A CA 1
ATOM 1166 C C . ALA A 1 151 ? -12.267 17.674 19.836 1.00 75.44 151 ALA A C 1
ATOM 1168 O O . ALA A 1 151 ? -11.161 18.102 19.523 1.00 75.44 151 ALA A O 1
ATOM 1169 N N . ASN A 1 152 ? -12.443 16.509 20.469 1.00 77.88 152 ASN A N 1
ATOM 1170 C CA . ASN A 1 152 ? -11.370 15.727 21.088 1.00 77.88 152 ASN A CA 1
ATOM 1171 C C . ASN A 1 152 ? -11.192 14.341 20.443 1.00 77.88 152 ASN A C 1
ATOM 1173 O O . ASN A 1 152 ? -10.664 13.425 21.072 1.00 77.88 152 ASN A O 1
ATOM 1177 N N . LEU A 1 153 ? -11.668 14.153 19.208 1.00 79.31 153 LEU A N 1
ATOM 1178 C CA . LEU A 1 153 ? -11.395 12.925 18.464 1.00 79.31 153 LEU A CA 1
ATOM 1179 C C . LEU A 1 153 ? -9.915 12.877 18.059 1.00 79.31 153 LEU A C 1
ATOM 1181 O O . LEU A 1 153 ? -9.407 13.884 17.561 1.00 79.31 153 LEU A O 1
ATOM 1185 N N . PRO A 1 154 ? -9.237 11.725 18.210 1.00 73.94 154 PRO A N 1
ATOM 1186 C CA . PRO A 1 154 ? -7.823 11.592 17.859 1.00 73.94 154 PRO A CA 1
ATOM 1187 C C . PRO A 1 154 ? -7.576 11.820 16.366 1.00 73.94 154 PRO A C 1
ATOM 1189 O O . PRO A 1 154 ? -6.545 12.368 15.985 1.00 73.94 154 PRO A O 1
ATOM 1192 N N . PHE A 1 155 ? -8.541 11.456 15.520 1.00 80.06 155 PHE A N 1
ATOM 1193 C CA . PHE A 1 155 ? -8.448 11.643 14.080 1.00 80.06 155 PHE A CA 1
ATOM 1194 C C . PHE A 1 155 ? -9.679 12.373 13.560 1.00 80.06 155 PHE A C 1
ATOM 1196 O O . PHE A 1 155 ? -10.822 12.033 13.878 1.00 80.06 155 PHE A O 1
ATOM 1203 N N . ARG A 1 156 ? -9.464 13.365 12.698 1.00 75.06 156 ARG A N 1
ATOM 1204 C CA . ARG A 1 156 ? -10.566 14.053 12.022 1.00 75.06 156 ARG A CA 1
ATOM 1205 C C . ARG A 1 156 ? -11.250 13.079 11.063 1.00 75.06 156 ARG A C 1
ATOM 1207 O O . ARG A 1 156 ? -10.601 12.523 10.181 1.00 75.06 156 ARG A O 1
ATOM 1214 N N . VAL A 1 157 ? -12.556 12.884 11.236 1.00 64.81 157 VAL A N 1
ATOM 1215 C CA . VAL A 1 157 ? -13.400 12.119 10.306 1.00 64.81 157 VAL A CA 1
ATOM 1216 C C . VAL A 1 157 ? -14.129 13.104 9.408 1.00 64.81 157 VAL A C 1
ATOM 1218 O O . VAL A 1 157 ? -14.683 14.087 9.905 1.00 64.81 157 VAL A O 1
ATOM 1221 N N . ALA A 1 158 ? -14.157 12.826 8.108 1.00 60.66 158 ALA A N 1
ATOM 1222 C CA . ALA A 1 158 ? -14.910 13.596 7.132 1.00 60.66 158 ALA A CA 1
ATOM 1223 C C . ALA A 1 158 ? -16.399 13.688 7.527 1.00 60.66 158 ALA A C 1
ATOM 1225 O O . ALA A 1 158 ? -17.171 12.755 7.330 1.00 60.66 158 ALA A O 1
ATOM 1226 N N . ASN A 1 159 ? -16.813 14.835 8.066 1.00 48.94 159 ASN A N 1
ATOM 1227 C CA . ASN A 1 159 ? -18.196 15.304 7.985 1.00 48.94 159 ASN A CA 1
ATOM 1228 C C . ASN A 1 159 ? -18.217 16.379 6.895 1.00 48.94 159 ASN A C 1
ATOM 1230 O O . ASN A 1 159 ? -18.175 17.569 7.191 1.00 48.94 159 ASN A O 1
ATOM 1234 N N . GLY A 1 160 ? -18.183 15.946 5.633 1.00 53.25 160 GLY A N 1
ATOM 1235 C CA . GLY A 1 160 ? -18.281 16.843 4.475 1.00 53.25 160 GLY A CA 1
ATOM 1236 C C . GLY A 1 160 ? -17.000 17.584 4.067 1.00 53.25 160 GLY A C 1
ATOM 1237 O O . GLY A 1 160 ? -17.064 18.423 3.178 1.00 53.25 160 GLY A O 1
ATOM 1238 N N . THR A 1 161 ? -15.837 17.279 4.652 1.00 52.75 161 THR A N 1
ATOM 1239 C CA . THR A 1 161 ? -14.527 17.812 4.225 1.00 52.75 161 THR A CA 1
ATOM 1240 C C . THR A 1 161 ? -13.558 16.688 3.850 1.00 52.75 161 THR A C 1
ATOM 1242 O O . THR A 1 161 ? -13.570 15.619 4.455 1.00 52.75 161 THR A O 1
ATOM 1245 N N . GLN A 1 162 ? -12.742 16.957 2.824 1.00 57.78 162 GLN A N 1
ATOM 1246 C CA . GLN A 1 162 ? -11.886 16.073 2.007 1.00 57.78 162 GLN A CA 1
ATOM 1247 C C . GLN A 1 162 ? -10.752 15.316 2.742 1.00 57.78 162 GLN A C 1
ATOM 1249 O O . GLN A 1 162 ? -9.729 15.002 2.137 1.00 57.78 162 GLN A O 1
ATOM 1254 N N . VAL A 1 163 ? -10.865 15.040 4.042 1.00 66.81 163 VAL A N 1
ATOM 1255 C CA . VAL A 1 163 ? -9.800 14.340 4.777 1.00 66.81 163 VAL A CA 1
ATOM 1256 C C . VAL A 1 163 ? -9.980 12.832 4.615 1.00 66.81 163 VAL A C 1
ATOM 1258 O O . VAL A 1 163 ? -10.831 12.235 5.273 1.00 66.81 163 VAL A O 1
ATOM 1261 N N . GLN A 1 164 ? -9.183 12.246 3.722 1.00 78.75 164 GLN A N 1
ATOM 1262 C CA . GLN A 1 164 ? -8.999 10.801 3.566 1.00 78.75 164 GLN A CA 1
ATOM 1263 C C . GLN A 1 164 ? -7.677 10.386 4.212 1.00 78.75 164 GLN A C 1
ATOM 1265 O O . GLN A 1 164 ? -6.647 11.038 4.009 1.00 78.75 164 GLN A O 1
ATOM 1270 N N . TRP A 1 165 ? -7.710 9.307 4.988 1.00 84.56 165 TRP A N 1
ATOM 1271 C CA . TRP A 1 165 ? -6.531 8.761 5.650 1.00 84.56 165 TRP A CA 1
ATOM 1272 C C . TRP A 1 165 ? -5.943 7.612 4.845 1.00 84.56 165 TRP A C 1
ATOM 1274 O O . TRP A 1 165 ? -6.670 6.773 4.315 1.00 84.56 165 TRP A O 1
ATOM 1284 N N . PHE A 1 166 ? -4.614 7.560 4.783 1.00 88.88 166 PHE A N 1
ATOM 1285 C CA . PHE A 1 166 ? -3.886 6.534 4.048 1.00 88.88 166 PHE A CA 1
ATOM 1286 C C . PHE A 1 166 ? -2.681 6.050 4.847 1.00 88.88 166 PHE A C 1
ATOM 1288 O O . PHE A 1 166 ? -1.970 6.865 5.437 1.00 88.88 166 PHE A O 1
ATOM 1295 N N . TYR A 1 167 ? -2.402 4.753 4.777 1.00 89.12 167 TYR A N 1
ATOM 1296 C CA . TYR A 1 167 ? -1.048 4.245 4.959 1.00 89.12 167 TYR A CA 1
ATOM 1297 C C . TYR A 1 167 ? -0.228 4.665 3.743 1.00 89.12 167 TYR A C 1
ATOM 1299 O O . TYR A 1 167 ? -0.651 4.446 2.608 1.00 89.12 167 TYR A O 1
ATOM 1307 N N . SER A 1 168 ? 0.913 5.309 3.972 1.00 91.88 168 SER A N 1
ATOM 1308 C CA . SER A 1 168 ? 1.799 5.797 2.916 1.00 91.88 168 SER A CA 1
ATOM 1309 C C . SER A 1 168 ? 3.160 5.146 3.075 1.00 91.88 168 SER A C 1
ATOM 1311 O O . SER A 1 168 ? 3.925 5.530 3.957 1.00 91.88 168 SER A O 1
ATOM 1313 N N . LEU A 1 169 ? 3.476 4.219 2.182 1.00 93.00 169 LEU A N 1
ATOM 1314 C CA . LEU A 1 169 ? 4.762 3.536 2.150 1.00 93.00 169 LEU A CA 1
ATOM 1315 C C . LEU A 1 169 ? 5.558 4.031 0.955 1.00 93.00 169 LEU A C 1
ATOM 1317 O O . LEU A 1 169 ? 5.043 4.081 -0.163 1.00 93.00 169 LEU A O 1
ATOM 1321 N N . LYS A 1 170 ? 6.806 4.429 1.206 1.00 94.00 170 LYS A N 1
ATOM 1322 C CA . LYS A 1 170 ? 7.698 5.006 0.201 1.00 94.00 170 LYS A CA 1
ATOM 1323 C C . LYS A 1 170 ? 9.014 4.257 0.195 1.00 94.00 170 LYS A C 1
ATOM 1325 O O . LYS A 1 170 ? 9.588 4.003 1.248 1.00 94.00 170 LYS A O 1
ATOM 1330 N N . GLY A 1 171 ? 9.512 3.975 -0.998 1.00 92.19 171 GLY A N 1
ATOM 1331 C CA . GLY A 1 171 ? 10.800 3.334 -1.198 1.00 92.19 171 GLY A CA 1
ATOM 1332 C C . GLY A 1 171 ? 11.512 3.887 -2.421 1.00 92.19 171 GLY A C 1
ATOM 1333 O O . GLY A 1 171 ? 10.943 4.651 -3.209 1.00 92.19 171 GLY A O 1
ATOM 1334 N N . TYR A 1 172 ? 12.785 3.532 -2.557 1.00 92.38 172 TYR A N 1
ATOM 1335 C CA . TYR A 1 172 ? 13.576 3.876 -3.726 1.00 92.38 172 TYR A CA 1
ATOM 1336 C C . TYR A 1 172 ? 14.461 2.714 -4.150 1.00 92.38 172 TYR A C 1
ATOM 1338 O O . TYR A 1 172 ? 14.925 1.940 -3.315 1.00 92.38 172 TYR A O 1
ATOM 1346 N N . ILE A 1 173 ? 14.715 2.626 -5.450 1.00 93.44 173 ILE A N 1
ATOM 1347 C CA . ILE A 1 173 ? 15.576 1.608 -6.041 1.00 93.44 173 ILE A CA 1
ATOM 1348 C C . ILE A 1 173 ? 16.288 2.167 -7.277 1.00 93.44 173 ILE A C 1
ATOM 1350 O O . ILE A 1 173 ? 15.896 3.200 -7.824 1.00 93.44 173 ILE A O 1
ATOM 1354 N N . LEU A 1 174 ? 17.361 1.501 -7.689 1.00 90.44 174 LEU A N 1
ATOM 1355 C CA . LEU A 1 174 ? 18.044 1.750 -8.956 1.00 90.44 174 LEU A CA 1
ATOM 1356 C C . LEU A 1 174 ? 17.617 0.679 -9.954 1.00 90.44 174 LEU A C 1
ATOM 1358 O O . LEU A 1 174 ? 17.417 -0.468 -9.558 1.00 90.44 174 LEU A O 1
ATOM 1362 N N . SER A 1 175 ? 17.485 1.035 -11.227 1.00 86.88 175 SER A N 1
ATOM 1363 C CA . SER A 1 175 ? 17.213 0.055 -12.278 1.00 86.88 175 SER A CA 1
ATOM 1364 C C . SER A 1 175 ? 18.491 -0.414 -12.956 1.00 86.88 175 SER A C 1
ATOM 1366 O O . SER A 1 175 ? 19.391 0.387 -13.207 1.00 86.88 175 SER A O 1
ATOM 1368 N N . GLU A 1 176 ? 18.552 -1.701 -13.287 1.00 76.25 176 GLU A N 1
ATOM 1369 C CA . GLU A 1 176 ? 19.587 -2.249 -14.159 1.00 76.25 176 GLU A CA 1
ATOM 1370 C C . GLU A 1 176 ? 19.101 -2.263 -15.612 1.00 76.25 176 GLU A C 1
ATOM 1372 O O . GLU A 1 176 ? 17.995 -2.709 -15.911 1.00 76.25 176 GLU A O 1
ATOM 1377 N N . LYS A 1 177 ? 19.938 -1.792 -16.541 1.00 67.94 177 LYS A N 1
ATOM 1378 C CA . LYS A 1 177 ? 19.654 -1.909 -17.971 1.00 67.94 177 LYS A CA 1
ATOM 1379 C C . LYS A 1 177 ? 20.003 -3.323 -18.431 1.00 67.94 177 LYS A C 1
ATOM 1381 O O . LYS A 1 177 ? 21.173 -3.639 -18.638 1.00 67.94 177 LYS A O 1
ATOM 1386 N N . ILE A 1 178 ? 18.993 -4.173 -18.595 1.00 62.28 178 ILE A N 1
ATOM 1387 C CA . ILE A 1 178 ? 19.168 -5.505 -19.180 1.00 62.28 178 ILE A CA 1
ATOM 1388 C C . ILE A 1 178 ? 19.171 -5.344 -20.706 1.00 62.28 178 ILE A C 1
ATOM 1390 O O . ILE A 1 178 ? 18.122 -5.172 -21.322 1.00 62.28 178 ILE A O 1
ATOM 1394 N N . ASN A 1 179 ? 20.356 -5.352 -21.322 1.00 58.78 179 ASN A N 1
ATOM 1395 C CA . ASN A 1 179 ? 20.466 -5.490 -22.776 1.00 58.78 179 ASN A CA 1
ATOM 1396 C C . ASN A 1 179 ? 20.157 -6.954 -23.133 1.00 58.78 179 ASN A C 1
ATOM 1398 O O . ASN A 1 179 ? 20.929 -7.839 -22.762 1.00 58.78 179 ASN A O 1
ATOM 1402 N N . TYR A 1 180 ? 19.029 -7.189 -23.804 1.00 54.88 180 TYR A N 1
ATOM 1403 C CA . TYR A 1 180 ? 18.695 -8.475 -24.426 1.00 54.88 180 TYR A CA 1
ATOM 1404 C C . TYR A 1 180 ? 19.393 -8.637 -25.778 1.00 54.88 180 TYR A C 1
ATOM 1406 O O . TYR A 1 180 ? 19.523 -7.616 -26.494 1.00 54.88 180 TYR A O 1
#

pLDDT: mean 82.91, std 14.16, range [43.28, 96.69]

Secondary structure (DSSP, 8-state):
--SHHHHHHHTT-THHHHHHHHHHHHHHHHHHHHHHHHHHHHHHHHHHHHHHHHHHHHHHHHHTSB-HHHHHHHHHHHHHTTSS-TT-TT-HHHHHHSEEEESSB-GGG-GGG---TTSSS-EEEEEEEEE-HHHHHHHHHHHHHTT--TTS-SS---SSS----EEEEEEEEEPP----

Sequence (180 aa):
MKIRFIKDKLKEKKGGSTLFEIVVSLGLLTFILFYPLATFSLTHKENLLEDVLTTTMQMVSVEGGLTDRVQNITFENLEAKGLIPPGKSTDPAVRRAITISSNADARNGNTSALKYRDDADPKISIEIRYPADSEVKFINGLSKMIGANKANLPFRVANGTQVQWFYSLKGYILSEKINY

Radius of gyration: 26.15 Å; chains: 1; bounding box: 66×31×82 Å